Protein AF-A0A3P1WIN2-F1 (afdb_monomer)

Secondary structure (DSSP, 8-state):
--TTHHHHHHHHHTS-HHHHHHHHHHHHHHHHH-HHHHHHHHTTSS-HHHHHHHHTSHHHHT--HHHHHHHHHHHHHHHHHS-HHHHHHHHHHHHHHH-HHHHHTT-

Mean predicted aligned error: 4.93 Å

Structure (mmCIF, N/CA/C/O backbone):
data_AF-A0A3P1WIN2-F1
#
_entry.id   AF-A0A3P1WIN2-F1
#
loop_
_atom_site.group_PDB
_atom_site.id
_atom_site.type_symbol
_atom_site.label_atom_id
_atom_site.label_alt_id
_atom_site.label_comp_id
_atom_site.label_asym_id
_atom_site.label_entity_id
_atom_site.label_seq_id
_atom_site.pdbx_PDB_ins_code
_atom_site.Cartn_x
_atom_site.Cartn_y
_atom_site.Cartn_z
_atom_site.occupancy
_atom_site.B_iso_or_equiv
_atom_site.auth_seq_id
_atom_site.auth_comp_id
_atom_site.auth_asym_id
_atom_site.auth_atom_id
_atom_site.pdbx_PDB_model_num
ATOM 1 N N . MET A 1 1 ? 20.935 -10.396 -11.278 1.00 48.09 1 MET A N 1
ATOM 2 C CA . MET A 1 1 ? 19.815 -10.450 -12.243 1.00 48.09 1 MET A CA 1
ATOM 3 C C . MET A 1 1 ? 19.105 -9.105 -12.177 1.00 48.09 1 MET A C 1
ATOM 5 O O . MET A 1 1 ? 18.513 -8.847 -11.139 1.00 48.09 1 MET A O 1
ATOM 9 N N . GLY A 1 2 ? 1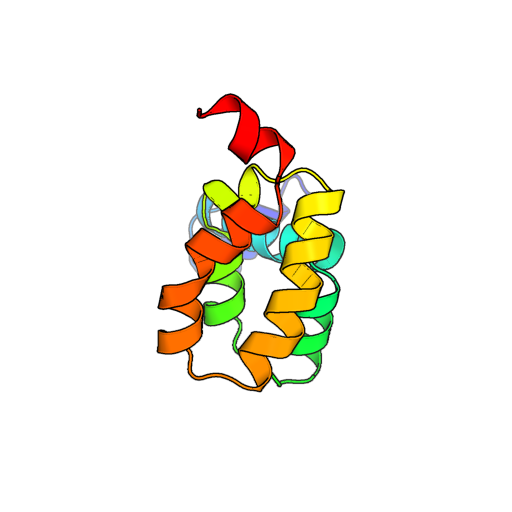9.229 -8.224 -13.180 1.00 55.34 2 GLY A N 1
ATOM 10 C CA . GLY A 1 2 ? 18.416 -6.994 -13.213 1.00 55.34 2 GLY A CA 1
ATOM 11 C C . GLY A 1 2 ? 19.006 -5.724 -13.836 1.00 55.34 2 GLY A C 1
ATOM 12 O O . GLY A 1 2 ? 18.248 -4.777 -13.983 1.00 55.34 2 GLY A O 1
ATOM 13 N N . GLU A 1 3 ? 20.283 -5.670 -14.233 1.00 62.66 3 GLU A N 1
ATOM 14 C CA . GLU A 1 3 ? 20.902 -4.421 -14.737 1.00 62.66 3 GLU A CA 1
ATOM 1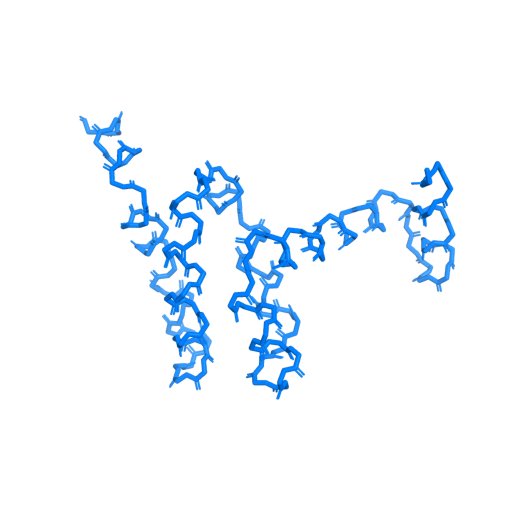5 C C . GLU A 1 3 ? 20.141 -3.794 -15.925 1.00 62.66 3 GLU A C 1
ATOM 17 O O . GLU A 1 3 ? 20.057 -2.574 -16.042 1.00 62.66 3 GLU A O 1
ATOM 22 N N . PHE A 1 4 ? 19.475 -4.623 -16.737 1.00 81.88 4 PHE A N 1
ATOM 23 C CA . PHE A 1 4 ? 18.711 -4.177 -17.905 1.00 81.88 4 PHE A CA 1
ATOM 24 C C . PHE A 1 4 ? 17.189 -4.302 -17.766 1.00 81.88 4 PHE A C 1
ATOM 26 O O . PHE A 1 4 ? 16.477 -3.810 -18.636 1.00 81.88 4 PHE A O 1
ATOM 33 N N . LEU A 1 5 ? 16.662 -4.868 -16.670 1.00 86.50 5 LEU A N 1
ATOM 34 C CA . LEU A 1 5 ? 15.226 -5.175 -16.558 1.00 86.50 5 LEU A CA 1
ATOM 35 C C . LEU A 1 5 ? 14.354 -3.921 -16.723 1.00 86.50 5 LEU A C 1
ATOM 37 O O . LEU A 1 5 ? 13.340 -3.947 -17.414 1.00 86.50 5 LEU A O 1
ATOM 41 N N . ALA A 1 6 ? 14.758 -2.808 -16.111 1.00 89.00 6 ALA A N 1
ATOM 42 C CA . ALA A 1 6 ? 14.036 -1.544 -16.222 1.00 89.00 6 ALA A CA 1
ATOM 43 C C . ALA A 1 6 ? 14.045 -0.988 -17.656 1.00 89.00 6 ALA A C 1
ATOM 45 O O . ALA A 1 6 ? 13.042 -0.444 -18.111 1.00 89.00 6 ALA A O 1
ATOM 46 N N . HIS A 1 7 ? 15.147 -1.169 -18.389 1.00 90.56 7 HIS A N 1
ATOM 47 C CA . HIS A 1 7 ? 15.264 -0.753 -19.787 1.00 90.56 7 HIS A CA 1
ATOM 48 C C . HIS A 1 7 ? 14.414 -1.633 -20.708 1.00 90.56 7 HIS A C 1
ATOM 50 O O . HIS A 1 7 ? 13.718 -1.116 -21.578 1.00 90.56 7 HIS A O 1
ATOM 56 N N . GLU A 1 8 ? 14.416 -2.948 -20.489 1.00 93.81 8 GLU A N 1
ATOM 57 C CA . GLU A 1 8 ? 13.605 -3.903 -21.249 1.00 93.81 8 GLU A CA 1
ATOM 58 C C . GLU A 1 8 ? 12.107 -3.659 -21.027 1.00 93.81 8 GLU A C 1
ATOM 60 O O . GLU A 1 8 ? 11.347 -3.492 -21.982 1.00 93.81 8 GLU A O 1
ATOM 65 N N . VAL A 1 9 ? 11.682 -3.568 -19.763 1.00 92.31 9 VAL A N 1
ATOM 66 C CA . VAL A 1 9 ? 10.285 -3.294 -19.399 1.00 92.31 9 VAL A CA 1
ATOM 67 C C . VAL A 1 9 ? 9.863 -1.901 -19.865 1.00 92.31 9 VAL A C 1
ATOM 69 O O . VAL A 1 9 ? 8.761 -1.749 -20.391 1.00 92.31 9 VAL A O 1
ATOM 72 N N . GLY A 1 10 ? 10.731 -0.896 -19.723 1.00 93.31 10 GLY A N 1
ATOM 73 C CA . GLY A 1 10 ? 10.495 0.457 -20.228 1.00 93.31 10 GLY A CA 1
ATOM 74 C C . GLY A 1 10 ? 10.277 0.473 -21.739 1.00 93.31 10 GLY A C 1
ATOM 75 O O . GLY A 1 10 ? 9.290 1.034 -22.213 1.00 93.31 10 GLY A O 1
ATOM 76 N N . GLY A 1 11 ? 11.123 -0.238 -22.489 1.00 95.56 11 GLY A N 1
ATOM 77 C CA . GLY A 1 11 ? 10.981 -0.408 -23.933 1.00 95.56 11 GLY A CA 1
ATOM 78 C C . GLY A 1 11 ? 9.666 -1.083 -24.330 1.00 95.56 11 GLY A C 1
ATOM 79 O O . GLY A 1 11 ? 8.969 -0.588 -25.212 1.00 95.56 11 GLY A O 1
ATOM 80 N N . ILE A 1 12 ? 9.269 -2.167 -23.657 1.00 96.12 12 ILE A N 1
ATOM 81 C CA . ILE A 1 12 ? 8.002 -2.869 -23.944 1.00 96.12 12 ILE A CA 1
ATOM 82 C C . ILE A 1 12 ? 6.790 -1.975 -23.658 1.00 96.12 12 ILE A C 1
ATOM 84 O O . ILE A 1 12 ? 5.850 -1.924 -24.450 1.00 96.12 12 ILE A O 1
ATOM 88 N N . LEU A 1 13 ? 6.804 -1.270 -22.526 1.00 94.88 13 LEU A N 1
ATOM 89 C CA . LEU A 1 13 ? 5.689 -0.432 -22.081 1.00 94.88 13 LEU A CA 1
ATOM 90 C C . LEU A 1 13 ? 5.700 0.977 -22.690 1.00 94.88 13 LEU A C 1
ATOM 92 O O . LEU A 1 13 ? 4.770 1.739 -22.432 1.00 94.88 13 LEU A O 1
ATOM 96 N N . GLN A 1 14 ? 6.722 1.319 -23.483 1.00 96.69 14 GLN A N 1
ATOM 97 C CA . GLN A 1 14 ? 6.939 2.655 -24.052 1.00 96.69 14 GLN A CA 1
ATOM 98 C C . GLN A 1 14 ? 6.977 3.754 -22.971 1.00 96.69 14 GLN A C 1
ATOM 100 O O . GLN A 1 14 ? 6.385 4.823 -23.113 1.00 96.69 14 GLN A O 1
ATOM 105 N N . ILE A 1 15 ? 7.679 3.477 -21.869 1.00 96.12 15 ILE A N 1
ATOM 106 C CA . ILE A 1 15 ? 7.918 4.405 -20.752 1.00 96.12 15 ILE A CA 1
ATOM 107 C C . ILE A 1 15 ? 9.418 4.510 -20.456 1.00 96.12 15 ILE A C 1
ATOM 109 O O . ILE A 1 15 ? 10.210 3.682 -20.907 1.00 96.12 15 ILE A O 1
ATOM 113 N N . SER A 1 16 ? 9.824 5.518 -19.680 1.00 95.94 16 SER A N 1
ATOM 114 C CA . SER A 1 16 ? 11.224 5.638 -19.263 1.00 95.94 16 SER A CA 1
ATOM 115 C C 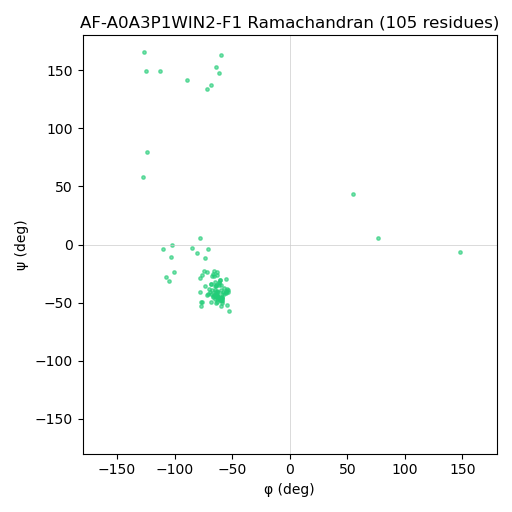. SER A 1 16 ? 11.653 4.463 -18.364 1.00 95.94 16 SER A C 1
ATOM 117 O O . SER A 1 16 ? 10.817 3.907 -17.642 1.00 95.94 16 SER A O 1
ATOM 119 N N . PRO A 1 17 ? 12.952 4.100 -18.351 1.00 93.81 17 PRO A N 1
ATOM 120 C CA . PRO A 1 17 ? 13.485 3.106 -17.420 1.00 93.81 17 PRO A CA 1
ATOM 121 C C . PRO A 1 17 ? 13.173 3.437 -15.956 1.00 93.81 17 PRO A C 1
ATOM 123 O O . PRO A 1 17 ? 12.797 2.543 -15.206 1.00 93.81 17 PRO A O 1
ATOM 126 N N . ASP A 1 18 ? 13.226 4.715 -15.570 1.00 93.81 18 ASP A N 1
ATOM 127 C CA . ASP A 1 18 ? 12.879 5.159 -14.214 1.00 93.81 18 ASP A CA 1
ATOM 128 C C . ASP A 1 18 ? 11.412 4.863 -13.874 1.00 93.81 18 ASP A C 1
ATOM 130 O O . ASP A 1 18 ? 11.117 4.268 -12.839 1.00 93.81 18 ASP A O 1
ATOM 134 N N . ALA A 1 19 ? 10.483 5.174 -14.785 1.00 93.44 19 ALA A N 1
ATOM 135 C CA . ALA A 1 19 ? 9.067 4.864 -14.598 1.00 93.44 19 ALA A CA 1
ATOM 136 C C . ALA A 1 19 ? 8.804 3.347 -14.552 1.00 93.44 19 ALA A C 1
ATOM 138 O O . ALA A 1 19 ? 7.884 2.889 -13.867 1.00 93.44 19 ALA A O 1
ATOM 139 N N . ALA A 1 20 ? 9.590 2.549 -15.280 1.00 94.62 20 ALA A N 1
ATOM 140 C CA . ALA A 1 20 ? 9.539 1.094 -15.182 1.00 94.62 20 ALA A CA 1
ATOM 141 C C . ALA A 1 20 ? 10.059 0.605 -13.820 1.00 94.62 20 ALA A C 1
ATOM 143 O O . ALA A 1 20 ? 9.421 -0.248 -13.203 1.00 94.62 20 ALA A O 1
ATOM 144 N N . LEU A 1 21 ? 11.160 1.175 -13.325 1.00 93.38 21 LEU A N 1
ATOM 145 C CA . LEU A 1 21 ? 11.740 0.892 -12.010 1.00 93.38 21 LEU A CA 1
ATOM 146 C C . LEU A 1 21 ? 10.752 1.179 -10.879 1.00 93.38 21 LEU A C 1
ATOM 148 O O . LEU A 1 21 ? 10.559 0.323 -10.021 1.00 93.38 21 LEU A O 1
ATOM 152 N N . GLU A 1 22 ? 10.067 2.323 -10.917 1.00 92.38 22 GLU A N 1
ATOM 153 C CA . GLU A 1 22 ? 9.018 2.662 -9.949 1.00 92.38 22 GLU A CA 1
ATOM 154 C C . GLU A 1 22 ? 7.893 1.622 -9.945 1.00 92.38 22 GLU A C 1
ATOM 156 O O . GLU A 1 22 ? 7.503 1.120 -8.892 1.00 92.38 22 GLU A O 1
ATOM 161 N N . LYS A 1 23 ? 7.394 1.238 -11.128 1.00 93.81 23 LYS A N 1
ATOM 162 C CA . LYS A 1 23 ? 6.332 0.227 -11.250 1.00 93.81 23 LYS A CA 1
ATOM 163 C C . LYS A 1 23 ? 6.779 -1.136 -10.731 1.00 93.81 23 LYS A C 1
ATOM 165 O O . LYS A 1 23 ? 6.009 -1.794 -10.032 1.00 93.81 23 LYS A O 1
ATOM 170 N N . ILE A 1 24 ? 7.998 -1.558 -11.069 1.00 94.12 24 ILE A N 1
ATOM 171 C CA . ILE A 1 24 ? 8.592 -2.802 -10.568 1.00 94.12 24 ILE A CA 1
ATOM 172 C C . ILE A 1 24 ? 8.698 -2.735 -9.042 1.00 94.12 24 ILE A C 1
ATOM 174 O O . ILE A 1 24 ? 8.262 -3.666 -8.369 1.00 94.12 24 ILE A O 1
ATOM 178 N N . GLY A 1 25 ? 9.191 -1.619 -8.498 1.00 93.19 25 GLY A N 1
ATOM 179 C CA . GLY A 1 25 ? 9.264 -1.361 -7.062 1.00 93.19 25 GLY A CA 1
ATOM 180 C C . GLY A 1 25 ? 7.909 -1.520 -6.376 1.00 93.19 25 GLY A C 1
ATOM 181 O O . GLY A 1 25 ? 7.791 -2.326 -5.457 1.00 93.19 25 GLY A O 1
ATOM 182 N N . THR A 1 26 ? 6.859 -0.864 -6.883 1.00 94.94 26 THR A N 1
ATOM 183 C CA . THR A 1 26 ? 5.496 -1.013 -6.347 1.00 94.94 26 THR A CA 1
ATOM 184 C C . THR A 1 26 ? 5.025 -2.471 -6.374 1.00 94.94 26 THR A C 1
ATOM 186 O O . THR A 1 26 ? 4.429 -2.939 -5.408 1.00 94.94 26 THR A O 1
ATOM 189 N N . VAL A 1 27 ? 5.275 -3.217 -7.457 1.00 96.19 27 VAL A N 1
ATOM 190 C CA . VAL A 1 27 ? 4.886 -4.639 -7.545 1.00 96.19 27 VAL A CA 1
ATOM 191 C C . VAL A 1 27 ? 5.612 -5.486 -6.504 1.00 96.19 27 VAL A C 1
ATOM 193 O O . VAL A 1 27 ? 4.981 -6.324 -5.856 1.00 96.19 27 VAL A O 1
ATOM 196 N N . LEU A 1 28 ? 6.914 -5.268 -6.321 1.00 95.06 28 LEU A N 1
ATOM 197 C CA . LEU A 1 28 ? 7.710 -5.987 -5.329 1.00 95.06 28 LEU A CA 1
ATOM 198 C C . LEU A 1 28 ? 7.258 -5.643 -3.904 1.00 95.06 28 LEU A C 1
ATOM 200 O O . LEU A 1 28 ? 7.056 -6.556 -3.103 1.00 95.06 28 LEU A O 1
ATOM 204 N N . ASP A 1 29 ? 7.004 -4.368 -3.612 1.00 94.00 29 ASP A N 1
ATOM 205 C CA . ASP A 1 29 ? 6.466 -3.934 -2.321 1.00 94.00 29 ASP A CA 1
ATOM 206 C C . ASP A 1 29 ? 5.119 -4.594 -2.033 1.00 94.00 29 ASP A C 1
ATOM 208 O O . ASP A 1 29 ? 4.931 -5.176 -0.968 1.00 94.00 29 ASP A O 1
ATOM 212 N N . VAL A 1 30 ? 4.185 -4.581 -2.985 1.00 95.81 30 VAL A N 1
ATOM 213 C CA . VAL A 1 30 ? 2.886 -5.237 -2.787 1.00 95.81 30 VAL A CA 1
ATOM 214 C C . VAL A 1 30 ? 3.075 -6.734 -2.541 1.00 95.81 30 VAL A C 1
ATOM 216 O O . VAL A 1 30 ? 2.523 -7.268 -1.585 1.00 95.81 30 VAL A O 1
ATOM 219 N N . ARG A 1 31 ? 3.887 -7.416 -3.355 1.00 96.62 31 ARG A N 1
ATOM 220 C CA . ARG A 1 31 ? 4.087 -8.868 -3.247 1.00 96.62 31 ARG A CA 1
ATOM 221 C C . ARG A 1 31 ? 4.723 -9.289 -1.921 1.00 96.62 31 ARG A C 1
ATOM 223 O O . ARG A 1 31 ? 4.346 -10.325 -1.380 1.00 96.62 31 ARG A O 1
ATOM 230 N N . PHE A 1 32 ? 5.705 -8.535 -1.428 1.00 95.94 32 PHE A N 1
ATOM 231 C CA . PHE A 1 32 ? 6.529 -8.960 -0.292 1.00 95.94 32 PHE A CA 1
ATOM 232 C C . PHE A 1 32 ? 6.199 -8.249 1.021 1.00 95.94 32 PHE A C 1
ATOM 234 O O . PHE A 1 32 ? 6.335 -8.850 2.084 1.00 95.94 32 PHE A O 1
ATOM 241 N N . ARG A 1 33 ? 5.752 -6.992 0.971 1.00 95.62 33 ARG A N 1
ATOM 242 C CA . ARG A 1 33 ? 5.443 -6.169 2.150 1.00 95.62 33 ARG A CA 1
ATOM 243 C C . ARG A 1 33 ? 3.944 -6.109 2.454 1.00 95.62 33 ARG A C 1
ATOM 245 O O . ARG A 1 33 ? 3.582 -5.906 3.612 1.00 95.62 33 ARG A O 1
ATOM 252 N N . PHE A 1 34 ? 3.089 -6.333 1.451 1.00 97.12 34 PHE A N 1
ATOM 253 C CA . PHE A 1 34 ? 1.625 -6.331 1.580 1.00 97.12 34 PHE A CA 1
ATOM 254 C C . PHE A 1 34 ? 0.973 -7.615 1.013 1.00 97.12 34 PHE A C 1
ATOM 256 O O . PHE A 1 34 ? 0.145 -7.549 0.096 1.00 97.12 34 PHE A O 1
ATOM 263 N N . PRO A 1 35 ? 1.340 -8.809 1.524 1.00 97.19 35 PRO A N 1
ATOM 264 C CA . PRO A 1 35 ? 0.890 -10.083 0.963 1.00 97.19 35 PRO A CA 1
ATOM 265 C C . PRO A 1 35 ? -0.637 -10.272 0.976 1.00 97.19 35 PRO A C 1
ATOM 267 O O . PRO A 1 35 ? -1.171 -10.912 0.075 1.00 97.19 35 PRO A O 1
ATOM 270 N N . ALA A 1 36 ? -1.382 -9.707 1.932 1.00 96.50 36 ALA A N 1
ATOM 271 C CA . ALA A 1 36 ? -2.842 -9.819 1.938 1.00 96.50 36 ALA A CA 1
ATOM 272 C C . ALA A 1 36 ? -3.486 -8.997 0.807 1.00 96.50 36 ALA A C 1
ATOM 274 O O . ALA A 1 36 ? -4.450 -9.454 0.184 1.00 96.50 36 ALA A O 1
ATOM 275 N N . LEU A 1 37 ? -2.954 -7.807 0.507 1.00 95.69 37 LEU A N 1
ATOM 276 C CA . LEU A 1 37 ? -3.343 -7.036 -0.675 1.00 95.69 37 LEU A CA 1
ATOM 277 C C . LEU A 1 37 ? -2.971 -7.746 -1.975 1.00 95.69 37 LEU A C 1
ATOM 279 O O . LEU A 1 37 ? -3.767 -7.724 -2.915 1.00 95.69 37 LEU A O 1
ATOM 283 N N . TRP A 1 38 ? -1.802 -8.387 -2.024 1.00 96.81 38 TRP A N 1
ATOM 284 C CA . TRP A 1 38 ? -1.374 -9.184 -3.172 1.00 96.81 38 TRP A CA 1
ATOM 285 C C . TRP A 1 38 ? -2.363 -10.316 -3.477 1.00 96.81 38 TRP A C 1
ATOM 287 O O . TRP A 1 38 ? -2.867 -10.402 -4.597 1.00 96.81 38 TRP A O 1
ATOM 297 N N . GLU A 1 39 ? -2.737 -11.112 -2.475 1.00 96.31 39 GLU A N 1
ATOM 298 C CA . GLU A 1 39 ? -3.730 -12.183 -2.638 1.00 96.31 39 GLU A CA 1
ATOM 299 C C . GLU A 1 39 ? -5.118 -11.638 -3.017 1.00 96.31 39 GLU A C 1
ATOM 301 O O . GLU A 1 39 ? -5.808 -12.168 -3.894 1.00 96.31 39 GLU A O 1
ATOM 306 N N . ALA A 1 40 ? -5.534 -10.519 -2.417 1.00 93.88 40 ALA A N 1
ATOM 307 C CA . ALA A 1 40 ? -6.794 -9.869 -2.767 1.00 93.88 40 ALA A CA 1
ATOM 308 C C . ALA A 1 40 ? -6.803 -9.351 -4.221 1.00 93.88 40 ALA A C 1
ATOM 310 O O . ALA A 1 40 ? -7.833 -9.430 -4.894 1.00 93.88 40 ALA A O 1
ATOM 311 N N . PHE A 1 41 ? -5.669 -8.874 -4.735 1.00 94.56 41 PHE A N 1
ATOM 312 C CA . PHE A 1 41 ? -5.510 -8.516 -6.143 1.00 94.56 41 PHE A CA 1
ATOM 313 C C . PHE A 1 41 ? -5.543 -9.746 -7.060 1.00 94.56 41 PHE A C 1
ATOM 315 O O . PHE A 1 41 ? -6.325 -9.757 -8.011 1.00 94.56 41 PHE A O 1
ATOM 322 N N . LEU A 1 42 ? -4.773 -10.798 -6.757 1.00 96.06 42 LEU A N 1
ATOM 323 C CA . LEU A 1 42 ? -4.738 -12.025 -7.564 1.00 96.06 42 LEU A CA 1
ATOM 324 C C . LEU A 1 42 ? -6.098 -12.733 -7.638 1.00 96.06 42 LEU A C 1
ATOM 326 O O . LEU A 1 42 ? -6.442 -13.291 -8.676 1.00 96.06 42 LEU A O 1
ATOM 330 N N . SER A 1 43 ? -6.908 -12.651 -6.580 1.00 94.19 43 SER A N 1
ATOM 331 C CA . SER A 1 43 ? -8.284 -13.172 -6.579 1.00 94.19 43 SER A CA 1
ATOM 332 C C . SER A 1 43 ? -9.272 -12.364 -7.437 1.00 94.19 43 SER A C 1
ATOM 334 O O . SER A 1 43 ? -10.443 -12.725 -7.528 1.00 94.19 43 SER A O 1
ATOM 336 N N . GLY A 1 44 ? -8.843 -11.244 -8.031 1.00 91.25 44 GLY A N 1
ATOM 337 C CA . GLY A 1 44 ? -9.698 -10.345 -8.810 1.00 91.25 44 GLY A CA 1
ATOM 338 C C . GLY A 1 44 ? -10.602 -9.446 -7.962 1.00 91.25 44 GLY A C 1
ATOM 339 O O . GLY A 1 44 ? -11.408 -8.694 -8.515 1.00 91.25 44 GLY A O 1
ATOM 340 N N . SER A 1 45 ? -10.457 -9.482 -6.632 1.00 88.12 45 SER A N 1
ATOM 341 C CA . SER A 1 45 ? -11.271 -8.685 -5.709 1.00 88.12 45 SER A CA 1
ATOM 342 C C . SER A 1 45 ? -10.916 -7.195 -5.745 1.00 88.12 45 SER A C 1
ATOM 344 O O . SER A 1 45 ? -11.747 -6.365 -5.384 1.00 88.12 45 SER A O 1
ATOM 346 N N . LEU A 1 46 ? -9.695 -6.851 -6.172 1.00 89.44 46 LEU A N 1
ATOM 347 C CA . LEU A 1 46 ? -9.167 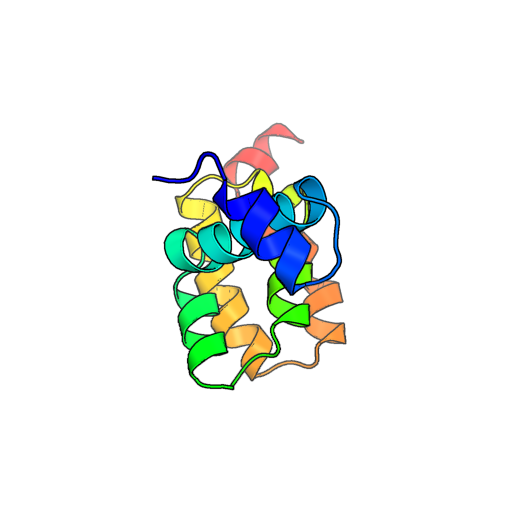-5.486 -6.207 1.00 89.44 46 LEU A CA 1
ATOM 348 C C . LEU A 1 46 ? -8.672 -5.103 -7.600 1.00 89.44 46 LEU A C 1
ATOM 350 O O . LEU A 1 46 ? -8.170 -5.935 -8.354 1.00 89.44 46 LEU A O 1
ATOM 354 N N . ARG A 1 47 ? -8.759 -3.813 -7.938 1.00 92.06 47 ARG A N 1
ATOM 355 C CA . ARG A 1 47 ? -8.091 -3.258 -9.122 1.00 92.06 47 ARG A CA 1
ATOM 356 C C . ARG A 1 47 ? -6.686 -2.785 -8.750 1.00 92.06 47 ARG A C 1
ATOM 358 O O . ARG A 1 47 ? -6.505 -2.155 -7.710 1.00 92.06 47 ARG A O 1
ATOM 365 N N . TRP A 1 48 ? -5.714 -2.999 -9.639 1.00 94.06 48 TRP A N 1
ATOM 366 C CA . TRP A 1 48 ? -4.316 -2.611 -9.405 1.00 94.06 48 TRP A CA 1
ATOM 367 C C . TRP A 1 48 ? -4.147 -1.131 -9.033 1.00 94.06 48 TRP A C 1
ATOM 369 O O . TRP A 1 48 ? -3.409 -0.809 -8.110 1.00 94.06 48 TRP A O 1
ATOM 379 N N . TRP A 1 49 ? -4.881 -0.226 -9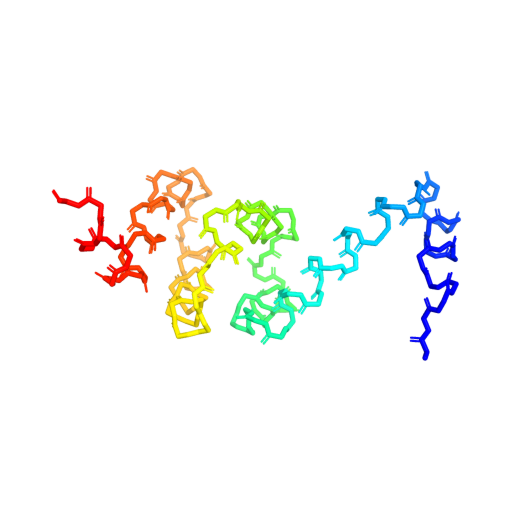.692 1.00 94.00 49 TRP A N 1
ATOM 380 C CA . TRP A 1 49 ? -4.783 1.213 -9.422 1.00 94.00 49 TRP A CA 1
ATOM 381 C C . TRP A 1 49 ? -5.156 1.581 -7.975 1.00 94.00 49 TRP A C 1
ATOM 383 O O . TRP A 1 49 ? -4.582 2.517 -7.429 1.00 94.00 49 TRP A O 1
ATOM 393 N N . GLN A 1 50 ? -6.058 0.829 -7.331 1.00 93.50 50 GLN A N 1
ATOM 394 C CA . GLN A 1 50 ? -6.422 1.045 -5.925 1.00 93.50 50 GLN A CA 1
ATOM 395 C C . GLN A 1 50 ? -5.283 0.617 -5.002 1.00 93.50 50 GLN A C 1
ATOM 397 O O . GLN A 1 50 ? -4.950 1.325 -4.059 1.00 93.50 50 GLN A O 1
ATOM 402 N N . VAL A 1 51 ? -4.670 -0.532 -5.291 1.00 94.25 51 VAL A N 1
ATOM 403 C CA . VAL A 1 51 ? -3.530 -1.055 -4.530 1.00 94.25 51 VAL A CA 1
ATOM 404 C C . VAL A 1 51 ? -2.342 -0.098 -4.637 1.00 94.25 51 VAL A C 1
ATOM 406 O O . VAL A 1 51 ? -1.801 0.325 -3.617 1.00 94.25 51 VAL A O 1
ATOM 409 N N . ALA A 1 52 ? -1.996 0.310 -5.861 1.00 94.25 52 ALA A N 1
ATOM 410 C CA . ALA A 1 52 ? -0.900 1.235 -6.121 1.00 94.25 52 ALA A CA 1
ATOM 411 C C . ALA A 1 52 ? -1.132 2.614 -5.478 1.00 94.25 52 ALA A C 1
ATOM 413 O O . ALA A 1 52 ? -0.204 3.161 -4.890 1.00 94.25 52 ALA A O 1
ATOM 414 N N . GLU A 1 53 ? -2.359 3.162 -5.520 1.00 93.44 53 GLU A N 1
ATOM 415 C CA . GLU A 1 53 ? -2.664 4.448 -4.866 1.00 93.44 53 GLU A CA 1
ATOM 416 C C . GLU A 1 53 ? -2.440 4.390 -3.347 1.00 93.44 53 GLU A C 1
ATOM 418 O O . GLU A 1 53 ? -2.052 5.393 -2.751 1.00 93.44 53 GLU A O 1
ATOM 423 N N . VAL A 1 54 ? -2.678 3.241 -2.705 1.00 93.50 54 VAL A N 1
ATOM 424 C CA . VAL A 1 54 ? -2.415 3.093 -1.268 1.00 93.50 54 VAL A CA 1
ATOM 425 C C . VAL A 1 54 ? -0.926 2.923 -0.988 1.00 93.50 54 VAL A C 1
ATOM 427 O O . VAL A 1 54 ? -0.381 3.660 -0.169 1.00 93.50 54 VAL A O 1
ATOM 430 N N . VAL A 1 55 ? -0.273 1.964 -1.648 1.00 93.81 55 VAL A N 1
ATOM 431 C CA . VAL A 1 55 ? 1.112 1.577 -1.331 1.00 93.81 55 VAL A CA 1
ATOM 432 C C . VAL A 1 55 ? 2.113 2.676 -1.679 1.00 93.81 55 VAL A C 1
ATOM 434 O O . VAL A 1 55 ? 3.054 2.893 -0.923 1.00 93.81 55 VAL A O 1
ATOM 437 N N . ASN A 1 56 ? 1.868 3.449 -2.740 1.00 93.69 56 ASN A N 1
ATOM 438 C CA . ASN A 1 56 ? 2.768 4.528 -3.152 1.00 93.69 56 ASN A CA 1
ATOM 439 C C . ASN A 1 56 ? 2.635 5.807 -2.303 1.00 93.69 56 ASN A C 1
ATOM 441 O O . ASN A 1 56 ? 3.251 6.824 -2.622 1.00 93.69 56 ASN A O 1
ATOM 445 N N . ARG A 1 57 ? 1.840 5.807 -1.223 1.00 92.56 57 ARG A N 1
ATOM 446 C CA . ARG A 1 57 ? 1.796 6.956 -0.310 1.00 92.56 57 ARG A CA 1
ATOM 447 C C . ARG A 1 57 ? 3.086 7.039 0.509 1.00 92.56 57 ARG A C 1
ATOM 449 O O . ARG A 1 57 ? 3.448 6.047 1.143 1.00 92.56 57 ARG A O 1
ATOM 456 N N . PRO A 1 58 ? 3.707 8.227 0.638 1.00 91.88 58 PRO A N 1
ATOM 457 C CA . PRO A 1 58 ? 4.922 8.395 1.439 1.00 91.88 58 PRO A CA 1
ATOM 458 C C . PRO A 1 58 ? 4.788 7.891 2.882 1.00 91.88 58 PRO A C 1
ATOM 460 O O . PRO A 1 58 ? 5.689 7.243 3.408 1.00 91.88 58 PRO A O 1
ATOM 463 N N . ALA A 1 59 ? 3.630 8.123 3.509 1.00 91.44 59 ALA A N 1
ATOM 464 C CA . ALA A 1 59 ? 3.366 7.681 4.875 1.00 91.44 59 ALA A CA 1
ATOM 465 C C . ALA A 1 59 ? 3.273 6.149 5.011 1.00 91.44 59 ALA A C 1
ATOM 467 O O . ALA A 1 59 ? 3.586 5.623 6.070 1.00 91.44 59 ALA A O 1
ATOM 468 N N . VAL A 1 60 ? 2.885 5.434 3.947 1.00 92.62 60 VAL A N 1
ATOM 469 C CA . VAL A 1 60 ? 2.876 3.961 3.907 1.00 92.62 60 VAL A CA 1
ATOM 470 C C . VAL A 1 60 ? 4.289 3.426 3.693 1.00 92.62 60 VAL A C 1
ATOM 472 O O . VAL A 1 60 ? 4.693 2.476 4.363 1.00 92.62 60 VAL A O 1
ATOM 475 N N . TYR A 1 61 ? 5.065 4.070 2.817 1.00 89.38 61 TYR A N 1
ATOM 476 C CA . TYR A 1 61 ? 6.459 3.704 2.575 1.00 89.38 61 TYR A CA 1
ATOM 477 C C . TYR A 1 61 ? 7.322 3.806 3.843 1.00 89.38 61 TYR A C 1
ATOM 479 O O . TYR A 1 61 ? 8.182 2.954 4.059 1.00 89.38 61 TYR A O 1
ATOM 487 N N . ALA A 1 62 ? 7.046 4.780 4.715 1.00 90.31 62 ALA A N 1
ATOM 488 C CA . ALA A 1 62 ? 7.766 4.988 5.974 1.00 90.31 62 ALA A CA 1
ATOM 489 C C . ALA A 1 62 ? 7.459 3.958 7.084 1.00 90.31 62 ALA A C 1
ATOM 491 O O . ALA A 1 62 ? 8.162 3.930 8.090 1.00 90.31 62 ALA A O 1
ATOM 492 N N . LEU A 1 63 ? 6.432 3.111 6.934 1.00 92.44 63 LEU A N 1
ATOM 493 C CA . LEU A 1 63 ? 6.012 2.187 7.994 1.00 92.44 63 LEU A CA 1
ATOM 494 C C . LEU A 1 63 ? 7.041 1.083 8.268 1.00 92.44 63 LEU A C 1
ATOM 496 O O . LEU A 1 63 ? 7.512 0.411 7.354 1.00 92.44 63 LEU A O 1
ATOM 500 N N . GLY A 1 64 ? 7.302 0.769 9.535 1.00 92.06 64 GLY A N 1
ATOM 501 C CA . GLY A 1 64 ? 8.017 -0.464 9.882 1.00 92.06 64 GLY A CA 1
ATOM 502 C C . GLY A 1 64 ? 7.281 -1.729 9.401 1.00 92.06 64 GLY A C 1
ATOM 503 O O . GLY A 1 64 ? 6.081 -1.700 9.115 1.00 92.06 64 GLY A O 1
ATOM 504 N N . ALA A 1 65 ? 7.977 -2.869 9.343 1.00 91.81 65 ALA A N 1
ATOM 505 C CA . ALA A 1 65 ? 7.413 -4.133 8.847 1.00 91.81 65 ALA A CA 1
ATOM 506 C C . ALA A 1 65 ? 6.124 -4.556 9.582 1.00 91.81 65 ALA A C 1
ATOM 508 O 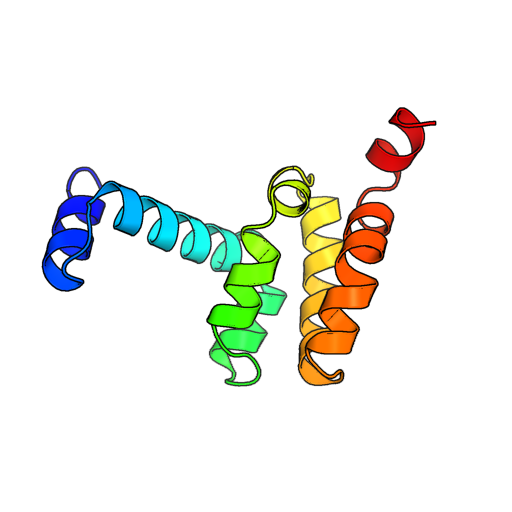O . ALA A 1 65 ? 5.148 -4.965 8.955 1.00 91.81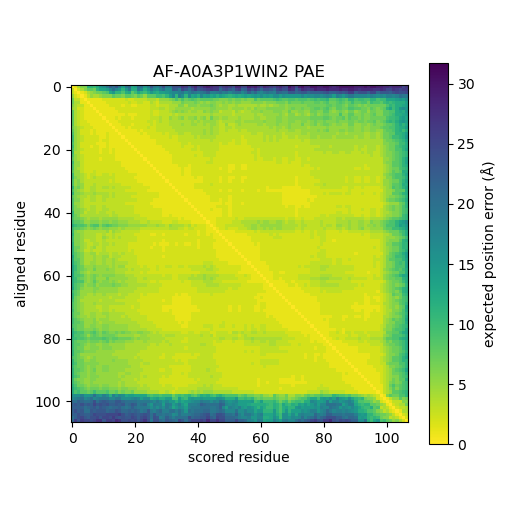 65 ALA A O 1
ATOM 509 N N . GLU A 1 66 ? 6.086 -4.408 10.908 1.00 92.81 66 GLU A N 1
ATOM 510 C CA . GLU A 1 66 ? 4.917 -4.783 11.709 1.00 92.81 66 GLU A CA 1
ATOM 511 C C . GLU A 1 66 ? 3.715 -3.853 11.464 1.00 92.81 66 GLU A C 1
ATOM 513 O O . GLU A 1 66 ? 2.576 -4.313 11.338 1.00 92.81 66 GLU A O 1
ATOM 518 N N . ALA A 1 67 ? 3.968 -2.547 11.342 1.00 94.69 67 ALA A N 1
ATOM 519 C CA . ALA A 1 67 ? 2.949 -1.552 11.025 1.00 94.69 67 ALA A CA 1
ATOM 520 C C . ALA A 1 67 ? 2.378 -1.768 9.615 1.00 94.69 67 ALA A C 1
ATOM 522 O O . ALA A 1 67 ? 1.158 -1.797 9.439 1.00 94.69 67 ALA A O 1
ATOM 523 N N . ALA A 1 68 ? 3.243 -2.028 8.632 1.00 95.81 68 ALA A N 1
ATOM 524 C CA . ALA A 1 68 ? 2.833 -2.385 7.278 1.00 95.81 68 ALA A CA 1
ATOM 525 C C . ALA A 1 68 ? 1.956 -3.648 7.272 1.00 95.81 68 ALA A C 1
ATOM 527 O O . ALA A 1 68 ? 0.877 -3.632 6.687 1.00 95.81 68 ALA A O 1
ATOM 528 N N . ALA A 1 69 ? 2.334 -4.697 8.012 1.00 95.56 69 ALA A N 1
ATOM 529 C CA . ALA A 1 69 ? 1.545 -5.927 8.109 1.00 95.56 69 ALA A CA 1
ATOM 530 C C . ALA A 1 69 ? 0.169 -5.715 8.774 1.00 95.56 69 ALA A C 1
ATOM 532 O O . ALA A 1 69 ? -0.818 -6.357 8.398 1.00 95.56 69 ALA A O 1
ATOM 533 N N . ARG A 1 70 ? 0.069 -4.822 9.770 1.00 95.69 70 ARG A N 1
ATOM 534 C CA . ARG A 1 70 ? -1.223 -4.429 10.367 1.00 95.69 70 ARG A CA 1
ATOM 535 C C . ARG A 1 70 ? -2.107 -3.710 9.351 1.00 95.69 70 ARG A C 1
ATOM 537 O O . ARG A 1 70 ? -3.292 -4.036 9.235 1.00 95.69 70 ARG A O 1
ATOM 544 N N . LEU A 1 71 ? -1.533 -2.752 8.626 1.00 96.38 71 LEU A N 1
ATOM 545 C CA . LEU A 1 71 ? -2.237 -1.991 7.603 1.00 96.38 71 LEU A CA 1
ATOM 546 C C . LEU A 1 71 ? -2.702 -2.899 6.453 1.00 96.38 71 LEU A C 1
ATOM 548 O O . LEU A 1 71 ? -3.864 -2.824 6.062 1.00 96.38 71 LEU A O 1
ATOM 552 N N . ASP A 1 72 ? -1.840 -3.804 5.989 1.00 96.88 72 ASP A N 1
ATOM 553 C CA . ASP A 1 72 ? -2.103 -4.781 4.927 1.00 96.88 72 ASP A CA 1
ATOM 554 C C . ASP A 1 72 ? -3.375 -5.599 5.190 1.00 96.88 72 ASP A C 1
ATOM 556 O O . ASP A 1 72 ? -4.342 -5.539 4.426 1.00 96.88 72 ASP A O 1
ATOM 560 N N . ARG A 1 73 ? -3.441 -6.280 6.344 1.00 95.88 73 ARG A N 1
ATOM 561 C CA . ARG A 1 73 ? -4.614 -7.085 6.731 1.00 95.88 73 ARG A CA 1
ATOM 562 C C . ARG A 1 73 ? -5.894 -6.255 6.778 1.00 95.88 73 ARG A C 1
ATOM 564 O O . ARG A 1 73 ? -6.952 -6.715 6.347 1.00 95.88 73 ARG A O 1
ATOM 571 N N . LYS A 1 74 ? -5.811 -5.027 7.299 1.00 95.88 74 LYS A N 1
ATOM 572 C CA . LYS A 1 74 ? -6.964 -4.126 7.396 1.00 95.88 74 LYS A CA 1
ATOM 573 C C . LYS A 1 74 ? -7.449 -3.696 6.012 1.00 95.88 74 LYS A C 1
ATOM 575 O O . LYS A 1 74 ? -8.653 -3.725 5.757 1.00 95.88 74 LYS A O 1
ATOM 580 N N . LEU A 1 75 ? -6.530 -3.319 5.127 1.00 94.88 75 LEU A N 1
ATOM 581 C CA . LEU A 1 75 ? -6.845 -2.881 3.771 1.00 94.88 75 LEU A CA 1
ATOM 582 C C . LEU A 1 75 ? -7.420 -4.013 2.925 1.00 94.88 75 LEU A C 1
ATOM 584 O O . LEU A 1 75 ? -8.432 -3.798 2.263 1.00 94.88 75 LEU A O 1
ATOM 588 N N . ALA A 1 76 ? -6.843 -5.215 2.989 1.00 93.12 76 ALA A N 1
ATOM 589 C CA . ALA A 1 76 ? -7.318 -6.373 2.233 1.00 93.12 76 ALA A CA 1
ATOM 590 C C . ALA A 1 76 ? -8.792 -6.704 2.525 1.00 93.12 76 ALA A C 1
ATOM 592 O O . ALA A 1 76 ? -9.549 -7.049 1.618 1.00 93.12 76 ALA A O 1
ATOM 593 N N . VAL A 1 77 ? -9.232 -6.542 3.778 1.00 92.81 77 VAL A N 1
ATOM 594 C CA . VAL A 1 77 ? -10.645 -6.693 4.157 1.00 92.81 77 VAL A CA 1
ATOM 595 C C . VAL A 1 77 ? -11.462 -5.471 3.741 1.00 92.81 77 VAL A C 1
ATOM 597 O O . VAL A 1 77 ? -12.513 -5.608 3.117 1.00 92.81 77 VAL A O 1
ATOM 600 N N . ALA A 1 78 ? -11.001 -4.266 4.073 1.00 93.19 78 ALA A N 1
ATOM 601 C CA . ALA A 1 78 ? -11.789 -3.059 3.870 1.00 93.19 78 ALA A CA 1
ATOM 602 C 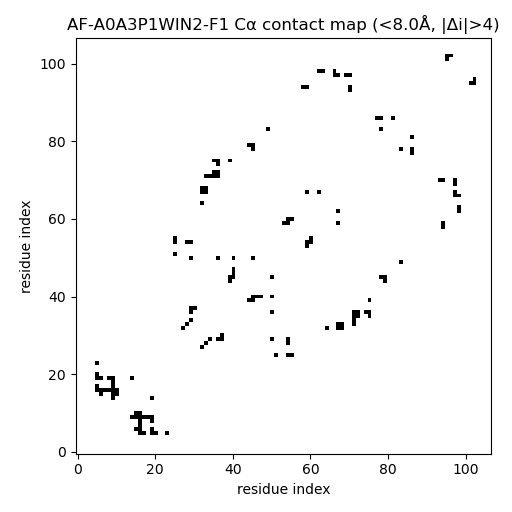C . ALA A 1 78 ? -12.048 -2.770 2.386 1.00 93.19 78 ALA A C 1
ATOM 604 O O . ALA A 1 78 ? -13.176 -2.448 2.020 1.00 93.19 78 ALA A O 1
ATOM 605 N N . LEU A 1 79 ? -11.041 -2.928 1.524 1.00 88.50 79 LEU A N 1
ATOM 606 C CA . LEU A 1 79 ? -11.161 -2.680 0.086 1.00 88.50 79 LEU A CA 1
ATOM 607 C C . LEU A 1 79 ? -12.158 -3.620 -0.610 1.00 88.50 79 LEU A C 1
ATOM 609 O O . LEU A 1 79 ? -12.694 -3.261 -1.653 1.00 88.50 79 LEU A O 1
ATOM 613 N N . ARG A 1 80 ? -12.426 -4.797 -0.029 1.00 85.38 80 ARG A N 1
ATOM 614 C CA . ARG A 1 80 ? -13.443 -5.742 -0.521 1.00 85.38 80 ARG A CA 1
ATOM 615 C C . ARG A 1 80 ? -14.865 -5.337 -0.143 1.00 85.38 80 ARG A C 1
ATOM 617 O O . ARG A 1 80 ? -15.805 -5.703 -0.838 1.00 85.38 80 ARG A O 1
ATOM 624 N N . LEU A 1 81 ? -15.031 -4.640 0.979 1.00 90.31 81 LEU A N 1
ATOM 625 C CA . LEU A 1 81 ? -16.340 -4.397 1.593 1.00 90.31 81 LEU A CA 1
ATOM 626 C C . LEU A 1 81 ? -16.822 -2.956 1.431 1.00 90.31 81 LEU A C 1
ATOM 628 O O . LEU A 1 81 ? -18.020 -2.690 1.511 1.00 90.31 81 LEU A O 1
ATOM 632 N N . TRP A 1 82 ? -15.905 -2.000 1.311 1.00 93.88 82 TRP A N 1
ATOM 633 C CA . TRP A 1 82 ? -16.217 -0.577 1.372 1.00 93.88 82 TRP A CA 1
ATOM 634 C C . TRP A 1 82 ? -15.994 0.098 0.025 1.00 93.88 82 TRP A C 1
ATOM 636 O O . TRP A 1 82 ? -15.091 -0.250 -0.732 1.00 93.88 82 TRP A O 1
ATOM 646 N N . SER A 1 83 ? -16.785 1.139 -0.242 1.00 92.88 83 SER A N 1
ATOM 647 C CA . SER A 1 83 ? -16.549 1.989 -1.404 1.00 92.88 83 SER A CA 1
ATOM 648 C C . SER A 1 83 ? -15.180 2.662 -1.316 1.00 92.88 83 SER A C 1
ATOM 650 O O . SER A 1 83 ? -14.710 3.044 -0.239 1.00 92.88 83 SER A O 1
ATOM 652 N N . TRP A 1 84 ? -14.564 2.878 -2.474 1.00 92.56 84 TRP A N 1
ATOM 653 C CA . TRP A 1 84 ? -13.238 3.481 -2.558 1.00 92.56 84 TRP A CA 1
ATOM 654 C C . TRP A 1 84 ? -13.139 4.847 -1.861 1.00 92.56 84 TRP A C 1
ATOM 656 O O . TRP A 1 84 ? -12.184 5.123 -1.138 1.00 92.56 84 TRP A O 1
ATOM 666 N N . GLN A 1 85 ? -14.169 5.687 -1.990 1.00 94.94 85 GLN A N 1
ATOM 667 C CA . GLN A 1 85 ? -14.224 6.974 -1.293 1.00 94.94 85 GLN A CA 1
ATOM 668 C C . GLN A 1 85 ? -14.157 6.817 0.232 1.00 94.94 85 GLN A C 1
ATOM 670 O O . GLN A 1 85 ? -13.499 7.609 0.905 1.00 94.94 85 GLN A O 1
ATOM 675 N N . ARG A 1 86 ? -14.819 5.797 0.797 1.00 96.25 86 ARG A N 1
ATOM 676 C CA . ARG A 1 86 ? -14.776 5.535 2.240 1.00 96.25 86 ARG A CA 1
ATOM 677 C C . ARG A 1 86 ? -13.382 5.098 2.676 1.00 96.25 86 ARG A C 1
ATOM 679 O O . ARG A 1 86 ? -12.928 5.554 3.721 1.00 96.25 86 ARG A O 1
ATOM 686 N N . ILE A 1 87 ? -12.702 4.284 1.872 1.00 94.56 87 ILE A N 1
ATOM 687 C CA . ILE A 1 87 ? -11.311 3.888 2.119 1.00 94.56 87 ILE A CA 1
ATOM 688 C C . ILE A 1 87 ? -10.408 5.117 2.166 1.00 94.56 87 ILE A C 1
ATOM 690 O O . ILE A 1 87 ? -9.751 5.345 3.177 1.00 94.56 87 ILE A O 1
ATOM 694 N N . ARG A 1 88 ? -10.453 5.968 1.133 1.00 94.06 88 ARG A N 1
ATOM 695 C CA . ARG A 1 88 ? -9.630 7.187 1.062 1.00 94.06 88 ARG A CA 1
ATOM 696 C C . ARG A 1 88 ? -9.810 8.098 2.273 1.00 94.06 88 ARG A C 1
ATOM 698 O O . ARG A 1 88 ? -8.824 8.616 2.782 1.00 94.06 88 ARG A O 1
ATOM 705 N N . ARG A 1 89 ? -11.047 8.263 2.755 1.00 95.44 89 ARG A N 1
ATOM 706 C CA . ARG A 1 89 ? -11.346 9.085 3.942 1.00 95.44 89 ARG A CA 1
ATOM 707 C C . ARG A 1 89 ? -10.756 8.535 5.242 1.00 95.44 89 ARG A C 1
ATOM 709 O O . ARG A 1 89 ? -10.536 9.308 6.161 1.00 95.44 89 ARG A O 1
ATOM 716 N N . ASN A 1 90 ? -10.545 7.223 5.341 1.00 95.75 90 ASN A N 1
ATOM 717 C CA . ASN A 1 90 ? -10.066 6.575 6.566 1.00 95.75 90 ASN A CA 1
ATOM 718 C C . ASN A 1 90 ? -8.579 6.202 6.513 1.00 95.75 90 ASN A C 1
ATOM 720 O O . ASN A 1 90 ? -8.014 5.821 7.534 1.00 95.75 90 ASN A O 1
ATOM 724 N N . LEU A 1 91 ? -7.952 6.290 5.338 1.00 93.81 91 LEU A N 1
ATOM 725 C CA . LEU A 1 91 ? -6.621 5.745 5.108 1.00 93.81 91 LEU A CA 1
ATOM 726 C C . LEU A 1 91 ? -5.551 6.398 5.987 1.00 93.81 91 LEU A C 1
ATOM 728 O O . LEU A 1 91 ? -4.777 5.682 6.609 1.00 93.81 91 LEU A O 1
ATOM 732 N N . GLU A 1 92 ? -5.558 7.727 6.110 1.00 91.69 92 GLU A N 1
ATOM 733 C CA . GLU A 1 92 ? -4.605 8.442 6.975 1.00 91.69 92 GLU A CA 1
ATOM 734 C C . GLU A 1 92 ? -4.733 8.013 8.441 1.00 91.69 92 GLU A C 1
ATOM 736 O O . GLU A 1 92 ? -3.744 7.667 9.083 1.00 91.69 92 GLU A O 1
ATOM 741 N N . ALA A 1 93 ? -5.964 7.921 8.953 1.00 93.50 93 ALA A N 1
ATOM 742 C CA . ALA A 1 93 ? -6.210 7.449 10.313 1.00 93.50 93 ALA A CA 1
ATOM 743 C C . ALA A 1 93 ? -5.725 6.004 10.522 1.00 93.50 93 ALA A C 1
ATOM 745 O O . ALA A 1 93 ? -5.254 5.655 11.601 1.00 93.50 93 ALA A O 1
ATOM 746 N N . TRP A 1 94 ? -5.821 5.151 9.500 1.00 95.00 94 TRP A N 1
ATOM 747 C CA . TRP A 1 94 ? -5.328 3.776 9.574 1.00 95.00 94 TRP A CA 1
ATOM 748 C C . TRP A 1 94 ? -3.813 3.680 9.522 1.00 95.00 94 TRP A C 1
ATOM 750 O O . TRP A 1 94 ? -3.267 2.818 10.200 1.00 95.00 94 TRP A O 1
ATOM 760 N N . ILE A 1 95 ? -3.148 4.543 8.757 1.00 92.56 95 ILE A N 1
ATOM 761 C CA . ILE A 1 95 ? -1.686 4.621 8.727 1.00 92.56 95 ILE A CA 1
ATOM 762 C C . ILE A 1 95 ? -1.170 5.040 10.107 1.00 92.56 95 ILE A C 1
ATOM 764 O O . ILE A 1 95 ? -0.312 4.360 10.661 1.00 92.56 95 ILE A O 1
ATOM 768 N N . ILE A 1 96 ? -1.767 6.074 10.709 1.00 90.81 96 ILE A N 1
ATOM 769 C CA . ILE A 1 96 ? -1.435 6.522 12.072 1.00 90.81 96 ILE A CA 1
ATOM 770 C C . ILE A 1 96 ? -1.690 5.401 13.090 1.00 90.81 96 ILE A C 1
ATOM 772 O O . ILE A 1 96 ? -0.824 5.081 13.896 1.00 90.81 96 ILE A O 1
ATOM 776 N N . ALA A 1 97 ? -2.854 4.748 13.033 1.00 90.38 97 ALA A N 1
ATOM 777 C CA . ALA A 1 97 ? -3.182 3.656 13.951 1.00 90.38 97 ALA A CA 1
ATOM 778 C C . ALA A 1 97 ? -2.304 2.406 13.753 1.00 90.38 97 ALA A C 1
ATOM 780 O O . ALA A 1 97 ? -2.151 1.603 14.674 1.00 90.38 97 ALA A O 1
ATOM 781 N N . ALA A 1 98 ? -1.756 2.209 12.552 1.00 90.06 98 ALA A N 1
ATOM 782 C CA . ALA A 1 98 ? -0.858 1.106 12.257 1.00 90.06 98 ALA A CA 1
ATOM 783 C C . ALA A 1 98 ? 0.535 1.314 12.863 1.00 90.06 98 ALA A C 1
ATOM 785 O O . ALA A 1 98 ? 1.202 0.310 13.120 1.00 90.06 98 ALA A O 1
ATOM 786 N N . ASP A 1 99 ? 0.942 2.553 13.155 1.00 81.69 99 ASP A N 1
ATOM 787 C CA . ASP A 1 99 ? 2.217 2.897 13.791 1.00 81.69 99 ASP A CA 1
ATOM 788 C C . ASP A 1 99 ? 2.028 3.718 15.086 1.00 81.69 99 ASP A C 1
ATOM 790 O O . ASP A 1 99 ? 2.180 4.943 15.103 1.00 81.69 99 ASP A O 1
ATOM 794 N N . PRO A 1 100 ? 1.699 3.048 16.208 1.00 66.75 100 PRO A N 1
ATOM 795 C CA . PRO A 1 100 ? 1.474 3.723 17.482 1.00 66.75 100 PRO A CA 1
ATOM 796 C C . PRO A 1 100 ? 2.735 4.384 18.052 1.00 66.75 100 PRO A C 1
ATOM 798 O O . PRO A 1 100 ? 2.610 5.277 18.886 1.00 66.75 100 PRO A O 1
ATOM 801 N N . GLN A 1 101 ? 3.933 3.937 17.652 1.00 63.03 101 GLN A N 1
ATOM 802 C CA . GLN A 1 101 ? 5.200 4.501 18.124 1.00 63.03 101 GLN A CA 1
ATOM 803 C C . GLN A 1 101 ? 5.471 5.841 17.434 1.00 63.03 101 GLN A C 1
ATOM 805 O O . GLN A 1 101 ? 5.672 6.839 18.122 1.00 63.03 101 GLN A O 1
ATOM 810 N N . ALA A 1 102 ? 5.355 5.901 16.103 1.00 59.84 102 ALA A N 1
ATOM 811 C CA . ALA A 1 102 ? 5.492 7.156 15.362 1.00 59.84 102 ALA A CA 1
ATOM 812 C C . ALA A 1 102 ? 4.401 8.182 15.718 1.00 59.84 102 ALA A C 1
ATOM 814 O O . ALA A 1 102 ? 4.619 9.386 15.593 1.00 59.84 102 ALA A O 1
ATOM 815 N N . ALA A 1 103 ? 3.226 7.728 16.171 1.00 55.22 103 ALA A N 1
ATOM 816 C CA . ALA A 1 103 ? 2.177 8.609 16.678 1.00 55.22 103 ALA A CA 1
ATOM 817 C C . ALA A 1 103 ? 2.552 9.282 18.014 1.00 55.22 103 ALA A C 1
ATOM 819 O O . ALA A 1 103 ? 2.183 10.432 18.220 1.00 55.22 103 ALA A O 1
ATOM 820 N N . ARG A 1 104 ? 3.305 8.597 18.890 1.00 58.25 104 ARG A N 1
ATOM 821 C CA . ARG A 1 104 ? 3.765 9.138 20.185 1.00 58.25 104 ARG A CA 1
ATOM 822 C C . ARG A 1 104 ? 4.932 10.116 20.056 1.00 58.25 104 ARG A C 1
ATOM 824 O O . ARG A 1 104 ? 5.095 10.960 20.918 1.00 58.25 104 ARG A O 1
ATOM 831 N N . GLU A 1 105 ? 5.744 10.004 19.007 1.00 57.09 105 GLU A N 1
ATOM 832 C CA . GLU A 1 105 ? 6.894 10.897 18.771 1.00 57.09 105 GLU A CA 1
ATOM 833 C C . GLU A 1 105 ? 6.508 12.247 18.134 1.00 57.09 105 GLU A C 1
ATOM 835 O O . GLU A 1 105 ? 7.356 13.126 17.991 1.00 57.09 105 GLU A O 1
ATOM 840 N N . ARG A 1 106 ? 5.244 12.420 17.722 1.00 54.97 106 ARG A N 1
ATOM 841 C CA . ARG A 1 106 ? 4.721 13.656 17.105 1.00 54.97 106 ARG A CA 1
ATOM 842 C C . ARG A 1 106 ? 3.900 14.530 18.062 1.00 54.97 106 ARG A C 1
ATOM 844 O O . ARG A 1 106 ? 3.397 15.562 17.618 1.00 54.97 106 ARG A O 1
ATOM 851 N N . GLU A 1 107 ? 3.734 14.095 19.310 1.00 45.22 107 GLU A N 1
ATOM 852 C CA . GLU A 1 107 ? 3.026 14.792 20.396 1.00 45.22 107 GLU A CA 1
ATOM 853 C C . GLU A 1 107 ? 4.034 15.485 21.324 1.00 45.22 107 GLU A C 1
ATOM 855 O O . GLU A 1 107 ? 3.778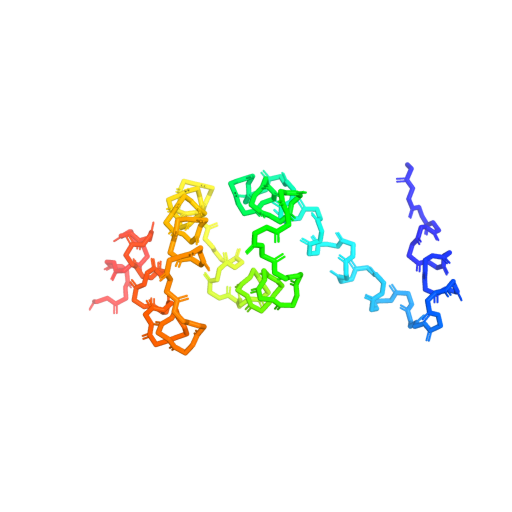 16.654 21.692 1.00 45.22 107 GLU A O 1
#

Sequence (107 aa):
MGEFLAHEVGGILQISPDAALEKIGTVLDVRFRFPALWEAFLSGSLRWWQVAEVVNRPAVYALGAEAAARLDRKLAVALRLWSWQRIRRNLEAWIIAADPQAARERE

Foldseek 3Di:
DDPCVLVVQCVVVVHHSVVSVVVVVLVCCCVPLQVLSVVCVVVVLDDPVLSSVLCVDPLLVPDDSQLSNQLNVVCSVDSNPDDSVVCVVCSVVSSCVSCVPVVVVVD

pLDDT: mean 89.64, std 11.56, range [45.22, 97.19]

Organism: NCBI:txid1750

Radius of gyration: 15.25 Å; Cα contacts (8 Å, |Δi|>4): 83; chains: 1; bounding box: 38×28×44 Å

Solvent-accessible surface area (backbone atoms only — not comparable to full-atom values): 5942 Å² total; per-residue (Å²): 141,60,96,52,51,31,51,54,50,4,62,76,70,74,46,53,38,66,62,31,42,52,52,52,49,54,52,50,43,34,56,73,56,21,48,48,39,37,52,35,37,76,71,65,63,44,59,68,70,62,53,50,63,53,58,73,31,68,76,53,65,69,43,54,73,68,23,34,47,52,39,22,56,51,45,39,53,44,63,68,76,44,56,68,70,61,48,64,75,43,44,65,62,44,54,46,66,32,33,63,64,68,53,61,77,75,111